Protein AF-A0A098Y3A6-F1 (afdb_monomer_lite)

Secondary structure (DSSP, 8-state):
-HHHHHHHHHHHHHHHHHHHHHHT-TTSPPPHHHHHHHHHHHHH-HHHHHHHHHHHHHHHHHHHHHHHH---HHHHHHHHHHHHHHHHHHT-

InterPro domains:
  IPR027383 Putative zinc-finger [PF13490] (15-49)
  IPR041916 Anti-sigma factor, zinc-finger domain superfamily [G3DSA:1.10.10.1320] (28-91)

Sequence (92 aa):
MITGLRRMLSCHFTAKRLQRYLDADPSAPLDPGEIRRLEAHLTECDRCASAAEDFRSMRWAMLRLSQLVGPDPAAVARLHRTVDQLLEEDHR

Organism: NCBI:txid1522368

Structure (mmCIF, N/CA/C/O backbone):
data_AF-A0A098Y3A6-F1
#
_entry.id   AF-A0A098Y3A6-F1
#
loop_
_atom_site.group_PDB
_atom_site.id
_atom_site.type_symbol
_atom_site.label_atom_id
_atom_site.label_alt_id
_atom_site.label_comp_id
_atom_site.label_asym_id
_atom_site.label_entity_id
_atom_site.label_seq_id
_atom_site.pdbx_PDB_ins_code
_atom_site.Cartn_x
_atom_site.Cartn_y
_atom_site.Cartn_z
_atom_site.occupancy
_atom_site.B_iso_or_equiv
_atom_site.auth_seq_id
_atom_site.auth_comp_id
_atom_site.auth_asym_id
_atom_site.auth_atom_id
_atom_site.pdbx_PDB_model_num
ATOM 1 N N . MET A 1 1 ? 17.116 2.594 -30.764 1.00 52.78 1 MET A N 1
ATOM 2 C CA . MET A 1 1 ? 16.215 3.572 -30.098 1.00 52.78 1 MET A CA 1
ATOM 3 C C . MET A 1 1 ? 14.920 2.961 -29.547 1.00 52.78 1 MET A C 1
ATOM 5 O O . MET A 1 1 ? 14.422 3.460 -28.547 1.00 52.78 1 MET A 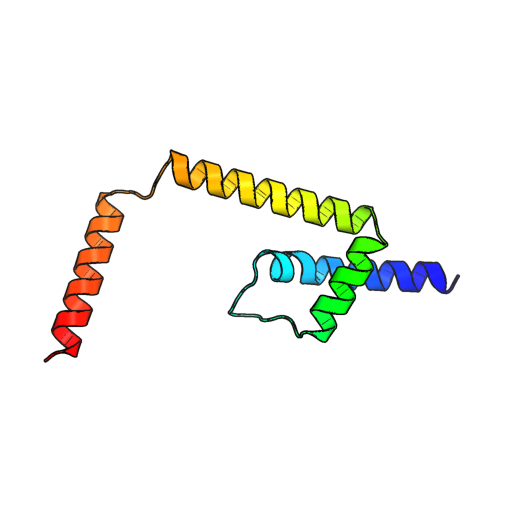O 1
ATOM 9 N N . ILE A 1 2 ? 14.396 1.868 -30.122 1.00 61.31 2 ILE A N 1
ATOM 10 C CA . ILE A 1 2 ? 13.132 1.218 -29.700 1.00 61.31 2 ILE A CA 1
ATOM 11 C C . ILE A 1 2 ? 13.158 0.736 -28.232 1.00 61.31 2 ILE A C 1
ATOM 13 O O . ILE A 1 2 ? 12.164 0.852 -27.517 1.00 61.31 2 ILE A O 1
ATOM 17 N N . THR A 1 3 ? 14.308 0.262 -27.745 1.00 70.56 3 THR A N 1
ATOM 18 C CA . THR A 1 3 ? 14.462 -0.276 -26.381 1.00 70.56 3 THR A CA 1
ATOM 19 C C . THR A 1 3 ? 14.267 0.779 -25.286 1.00 70.56 3 THR A C 1
ATOM 21 O O . THR A 1 3 ? 13.647 0.497 -24.264 1.00 70.56 3 THR A O 1
ATOM 24 N N . GLY A 1 4 ? 14.738 2.013 -25.507 1.00 75.94 4 GLY A N 1
ATOM 25 C CA . GLY A 1 4 ? 14.628 3.101 -24.526 1.00 75.94 4 GLY A CA 1
ATOM 26 C C . GLY A 1 4 ? 13.190 3.586 -24.343 1.00 75.94 4 GLY A C 1
ATOM 27 O O . GLY A 1 4 ? 12.719 3.718 -23.215 1.00 75.94 4 GLY A O 1
ATOM 28 N N . LEU A 1 5 ? 12.461 3.759 -25.451 1.00 79.88 5 LEU A N 1
ATOM 29 C CA . LEU A 1 5 ? 11.053 4.163 -25.428 1.00 79.88 5 LEU A CA 1
ATOM 30 C C . LEU A 1 5 ? 10.177 3.097 -24.750 1.00 79.88 5 LEU A C 1
ATOM 32 O O . LEU A 1 5 ? 9.334 3.416 -23.913 1.00 79.88 5 LEU A O 1
ATOM 36 N N . ARG A 1 6 ? 10.427 1.813 -25.050 1.00 83.69 6 ARG A N 1
ATOM 37 C CA . ARG A 1 6 ? 9.729 0.690 -24.409 1.00 83.69 6 ARG A CA 1
ATOM 38 C C . ARG A 1 6 ? 9.965 0.665 -22.896 1.00 83.69 6 ARG A C 1
ATOM 40 O O . ARG A 1 6 ? 9.008 0.449 -22.155 1.00 83.69 6 ARG A O 1
ATOM 47 N N . ARG A 1 7 ? 11.196 0.943 -22.445 1.00 86.06 7 ARG A N 1
ATOM 48 C CA . ARG A 1 7 ? 11.538 1.030 -21.016 1.00 86.06 7 ARG A CA 1
ATOM 49 C C . ARG A 1 7 ? 10.834 2.197 -20.322 1.00 86.06 7 ARG A C 1
ATOM 51 O O . ARG A 1 7 ? 10.311 2.029 -19.229 1.00 86.06 7 ARG A O 1
ATOM 58 N N . MET A 1 8 ? 10.760 3.367 -20.958 1.00 90.44 8 MET A N 1
ATOM 59 C CA . MET A 1 8 ? 10.030 4.513 -20.399 1.00 90.44 8 MET A CA 1
ATOM 60 C C . MET A 1 8 ? 8.533 4.218 -20.244 1.00 90.44 8 MET A C 1
ATOM 62 O O . MET A 1 8 ? 7.953 4.528 -19.204 1.00 90.44 8 MET A O 1
ATOM 66 N N . LEU A 1 9 ? 7.919 3.568 -21.237 1.00 91.19 9 LEU A N 1
ATOM 67 C CA . LEU A 1 9 ? 6.510 3.174 -21.173 1.00 91.19 9 LEU A CA 1
ATOM 68 C C . LEU A 1 9 ? 6.248 2.122 -20.089 1.00 91.19 9 LEU A C 1
ATOM 70 O O . LEU A 1 9 ? 5.231 2.210 -19.402 1.00 91.19 9 LEU A O 1
ATOM 74 N N . SER A 1 10 ? 7.145 1.147 -19.902 1.00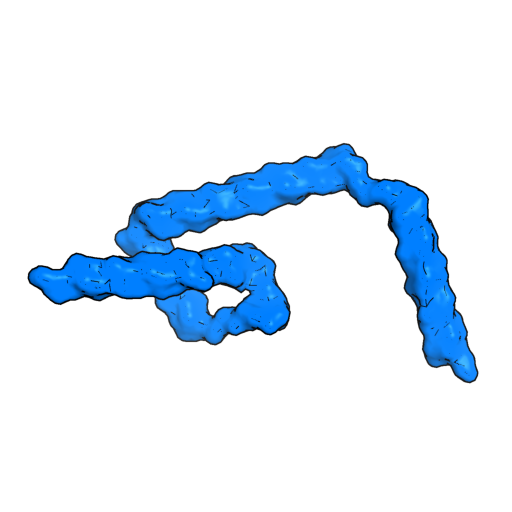 90.62 10 SER A N 1
ATOM 75 C CA . SER A 1 10 ? 7.018 0.175 -18.807 1.00 90.62 10 SER A CA 1
ATOM 76 C C . SER A 1 10 ? 7.203 0.831 -17.440 1.00 90.62 10 SER A C 1
ATOM 78 O O . SER A 1 10 ? 6.390 0.586 -16.555 1.00 90.62 10 SER A O 1
ATOM 80 N N . CYS A 1 11 ? 8.177 1.736 -17.288 1.00 93.94 11 CYS A N 1
ATOM 81 C CA . CYS A 1 11 ? 8.354 2.503 -16.054 1.00 93.94 11 CYS A CA 1
ATOM 82 C C . CYS A 1 11 ? 7.113 3.343 -15.734 1.00 93.94 11 CYS A C 1
ATOM 84 O O . CYS A 1 11 ? 6.653 3.349 -14.597 1.00 93.94 11 CYS A O 1
ATOM 86 N N . HIS A 1 12 ? 6.538 4.025 -16.730 1.00 94.00 12 HIS A N 1
ATOM 87 C CA . HIS A 1 12 ? 5.319 4.811 -16.546 1.00 94.00 12 HIS A CA 1
ATOM 88 C C . HIS A 1 12 ? 4.118 3.930 -16.170 1.00 94.00 12 HIS A C 1
ATOM 90 O O . HIS A 1 12 ? 3.369 4.259 -15.249 1.00 94.00 12 HIS A O 1
ATOM 96 N N . PHE A 1 13 ? 3.955 2.787 -16.846 1.00 93.31 13 PHE A N 1
ATOM 97 C CA . PHE A 1 13 ? 2.926 1.801 -16.518 1.00 93.31 13 PHE A CA 1
ATOM 98 C C . PHE A 1 13 ? 3.041 1.326 -15.064 1.00 93.31 13 PHE A C 1
ATOM 100 O O . PHE A 1 13 ? 2.039 1.347 -14.346 1.00 93.31 13 PHE A O 1
ATOM 107 N N . THR A 1 14 ? 4.248 0.937 -14.638 1.00 93.25 14 THR A N 1
ATOM 108 C CA . THR A 1 14 ? 4.521 0.462 -13.279 1.00 93.25 14 THR A CA 1
ATOM 109 C C . THR A 1 14 ? 4.308 1.571 -12.260 1.00 93.25 14 THR A C 1
ATOM 111 O O 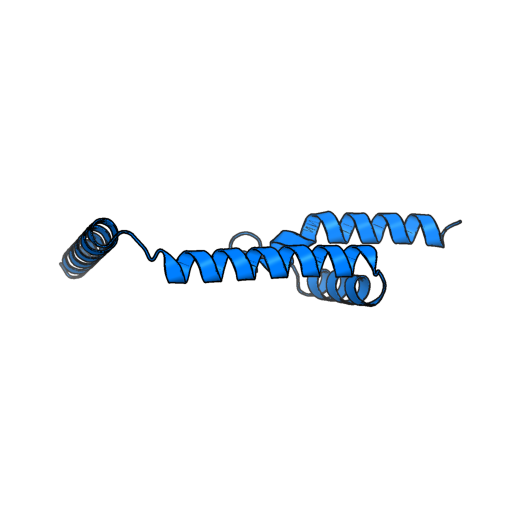. THR A 1 14 ? 3.565 1.362 -11.310 1.00 93.25 14 THR A O 1
ATOM 114 N N . ALA A 1 15 ? 4.851 2.771 -12.479 1.00 91.50 15 ALA A N 1
ATOM 115 C CA . ALA A 1 15 ? 4.702 3.897 -11.557 1.00 91.50 15 ALA A CA 1
ATOM 116 C C . ALA A 1 15 ? 3.229 4.235 -11.275 1.00 91.50 15 ALA A C 1
ATOM 118 O O . ALA A 1 15 ? 2.855 4.440 -10.126 1.00 91.50 15 ALA A O 1
ATOM 119 N N . LYS A 1 16 ? 2.367 4.210 -12.301 1.00 92.62 16 LYS A N 1
ATOM 120 C CA . LYS A 1 16 ? 0.931 4.495 -12.150 1.00 92.62 16 LYS A CA 1
ATOM 121 C C . LYS A 1 16 ? 0.170 3.431 -11.342 1.00 92.62 16 LYS A C 1
ATOM 123 O O . LYS A 1 16 ? -0.930 3.698 -10.871 1.00 92.62 16 LYS A O 1
ATOM 128 N N . ARG A 1 17 ? 0.711 2.216 -11.223 1.00 93.31 17 ARG A N 1
ATOM 129 C CA . ARG A 1 17 ? 0.037 1.056 -10.607 1.00 93.31 17 ARG A CA 1
ATOM 130 C C . ARG A 1 17 ? 0.709 0.550 -9.339 1.00 93.31 17 ARG A C 1
ATOM 132 O O . ARG A 1 17 ? 0.105 -0.253 -8.639 1.00 93.31 17 ARG A O 1
ATOM 139 N N . LEU A 1 18 ? 1.922 1.011 -9.050 1.00 92.06 18 LEU A N 1
ATOM 140 C CA . LEU A 1 18 ? 2.764 0.477 -7.988 1.00 92.06 18 LEU A CA 1
ATOM 141 C C . LEU A 1 18 ? 2.102 0.588 -6.615 1.00 92.06 18 LEU A C 1
ATOM 143 O O . LEU A 1 18 ? 2.066 -0.393 -5.888 1.00 92.06 18 LEU A O 1
ATOM 147 N N . GLN A 1 19 ? 1.526 1.742 -6.287 1.00 89.12 19 GLN A N 1
ATOM 148 C CA . GLN A 1 19 ? 0.883 1.933 -4.988 1.00 89.12 19 GLN A CA 1
ATOM 149 C C . GLN A 1 19 ? -0.344 1.029 -4.821 1.00 89.12 19 GLN A C 1
ATOM 151 O O . GLN A 1 19 ? -0.429 0.281 -3.859 1.00 89.12 19 GLN A O 1
ATOM 156 N N . ARG A 1 20 ? -1.218 0.976 -5.831 1.00 90.44 20 ARG A N 1
ATOM 157 C CA . ARG A 1 20 ? -2.373 0.064 -5.859 1.00 90.44 20 ARG A CA 1
ATOM 158 C C . ARG A 1 20 ? -1.977 -1.409 -5.729 1.00 90.44 20 ARG A C 1
ATOM 160 O O . ARG A 1 20 ? -2.659 -2.175 -5.060 1.00 90.44 20 ARG A O 1
ATOM 167 N N . TYR A 1 21 ? -0.872 -1.795 -6.366 1.00 91.44 21 TYR A N 1
ATOM 168 C CA . TYR A 1 21 ? -0.295 -3.131 -6.238 1.00 91.44 21 TYR A CA 1
ATOM 169 C C . TYR A 1 21 ? 0.183 -3.421 -4.812 1.00 91.44 21 TYR A C 1
ATOM 171 O O . TYR A 1 21 ? -0.086 -4.495 -4.287 1.00 91.44 21 TYR A O 1
ATOM 179 N N . LEU A 1 22 ? 0.870 -2.468 -4.180 1.00 90.94 22 LEU A N 1
ATOM 180 C CA . LEU A 1 22 ? 1.415 -2.632 -2.831 1.00 90.94 22 LEU A CA 1
ATOM 181 C C . LEU A 1 22 ? 0.343 -2.587 -1.736 1.00 90.94 22 LEU A C 1
ATOM 183 O O . LEU A 1 22 ? 0.473 -3.298 -0.740 1.00 90.94 22 LEU A O 1
ATOM 187 N N . ASP A 1 23 ? -0.697 -1.779 -1.925 1.00 87.31 23 ASP A N 1
ATOM 188 C CA . ASP A 1 23 ? -1.787 -1.613 -0.962 1.00 87.31 23 ASP A CA 1
ATOM 189 C C . ASP A 1 23 ? -2.821 -2.747 -1.044 1.00 87.31 23 ASP A C 1
ATOM 191 O O . ASP A 1 23 ? -3.603 -2.922 -0.112 1.00 87.31 23 ASP A O 1
ATOM 195 N N . ALA A 1 24 ? -2.807 -3.534 -2.131 1.00 83.94 24 ALA A N 1
ATOM 196 C CA . ALA A 1 24 ? -3.795 -4.576 -2.423 1.00 83.94 24 ALA A CA 1
ATOM 197 C C . ALA A 1 24 ? -5.243 -4.062 -2.291 1.00 83.94 24 ALA A C 1
ATOM 199 O O . ALA A 1 24 ? -6.100 -4.731 -1.715 1.00 83.94 24 ALA A O 1
ATOM 200 N N . ASP A 1 25 ? -5.496 -2.855 -2.815 1.00 81.62 25 ASP A N 1
ATOM 201 C CA . ASP A 1 25 ? -6.771 -2.149 -2.663 1.00 81.62 25 ASP A CA 1
ATOM 202 C C . ASP A 1 25 ? -7.949 -2.986 -3.208 1.00 81.62 25 ASP A C 1
ATOM 204 O O . ASP A 1 25 ? -8.041 -3.193 -4.427 1.00 81.62 25 ASP A O 1
ATOM 208 N N . PRO A 1 26 ? -8.876 -3.445 -2.342 1.00 81.50 26 PRO A N 1
ATOM 209 C CA . PRO A 1 26 ? -10.019 -4.251 -2.762 1.00 81.50 26 PRO A CA 1
ATOM 210 C C . PRO A 1 26 ? -11.014 -3.463 -3.628 1.00 81.50 26 PRO A C 1
ATOM 212 O O . PRO A 1 26 ? -11.789 -4.066 -4.367 1.00 81.50 26 PRO A O 1
ATOM 215 N N . SER A 1 27 ? -10.982 -2.128 -3.576 1.00 84.94 27 SER A N 1
ATOM 216 C CA . SER A 1 27 ? -11.865 -1.244 -4.348 1.00 84.94 27 SER A CA 1
ATOM 217 C C . SER A 1 27 ? -11.401 -1.070 -5.796 1.00 84.94 27 SER A C 1
ATOM 219 O O . SER A 1 27 ? -12.167 -0.619 -6.648 1.00 84.94 27 SER A O 1
ATOM 221 N N . ALA A 1 28 ? -10.144 -1.411 -6.090 1.00 82.44 28 ALA A N 1
ATOM 222 C CA . ALA A 1 28 ? -9.545 -1.247 -7.407 1.00 82.44 28 ALA A CA 1
ATOM 223 C C . ALA A 1 28 ? -8.579 -2.404 -7.727 1.00 82.44 28 ALA A C 1
ATOM 225 O O . ALA A 1 28 ? -7.381 -2.167 -7.923 1.00 82.44 28 ALA A O 1
ATOM 226 N N . PRO A 1 29 ? -9.071 -3.652 -7.828 1.00 87.56 29 PRO A N 1
ATOM 227 C CA . PRO A 1 29 ? -8.214 -4.806 -8.052 1.00 87.56 29 PRO A CA 1
ATOM 228 C C . PRO A 1 29 ? -7.422 -4.674 -9.358 1.00 87.56 29 PRO A C 1
ATOM 230 O O . PRO A 1 29 ? -7.893 -4.131 -10.363 1.00 87.56 29 PRO A O 1
ATOM 233 N N . LEU A 1 30 ? -6.186 -5.168 -9.332 1.00 89.06 30 LEU A N 1
ATOM 234 C CA . LEU A 1 30 ? -5.365 -5.328 -10.527 1.00 89.06 30 LEU A CA 1
ATOM 235 C C . LEU A 1 30 ? -5.712 -6.645 -11.212 1.00 89.06 30 LEU A C 1
ATOM 237 O O . LEU A 1 30 ? -5.853 -7.674 -10.551 1.00 89.06 30 LEU A O 1
ATOM 241 N N . ASP A 1 31 ? -5.784 -6.622 -12.540 1.00 91.94 31 ASP A N 1
ATOM 242 C CA . ASP A 1 31 ? -5.912 -7.856 -13.310 1.00 91.94 31 ASP A CA 1
ATOM 243 C C . ASP A 1 31 ? -4.643 -8.726 -13.139 1.00 91.94 31 ASP A C 1
ATOM 245 O O . ASP A 1 31 ? -3.528 -8.186 -13.104 1.00 91.94 31 ASP A O 1
ATOM 249 N N . PRO A 1 32 ? -4.747 -10.068 -13.079 1.00 93.00 32 PRO A N 1
ATOM 250 C CA . PRO A 1 32 ? -3.581 -10.942 -12.941 1.00 93.00 32 PRO A CA 1
ATOM 251 C C . PRO A 1 32 ? -2.499 -10.738 -14.016 1.00 93.00 32 PRO A C 1
ATOM 253 O O . PRO A 1 32 ? -1.314 -10.942 -13.751 1.00 93.00 32 PRO A O 1
ATOM 256 N N . GLY A 1 33 ? -2.870 -10.340 -15.236 1.00 94.12 33 GLY A N 1
ATOM 257 C CA . GLY A 1 33 ? -1.923 -9.982 -16.291 1.00 94.12 33 GLY A CA 1
ATOM 258 C C . GLY A 1 33 ? -1.177 -8.678 -16.011 1.00 94.12 33 GLY A C 1
ATOM 259 O O . GLY A 1 33 ? 0.019 -8.583 -16.298 1.00 94.12 33 GLY A O 1
ATOM 260 N N . GLU A 1 34 ? -1.845 -7.691 -15.408 1.00 92.81 34 GLU A N 1
ATOM 261 C CA . GLU A 1 34 ? -1.203 -6.456 -14.949 1.00 92.81 34 GLU A CA 1
ATOM 262 C C . GLU A 1 34 ? -0.211 -6.731 -13.818 1.00 92.81 34 GLU A C 1
ATOM 264 O O . GLU A 1 34 ? 0.889 -6.176 -13.847 1.00 92.81 34 GLU A O 1
ATOM 269 N N . ILE A 1 35 ? -0.567 -7.617 -12.880 1.00 94.38 35 ILE A N 1
ATOM 270 C CA . ILE A 1 35 ? 0.310 -8.045 -11.780 1.00 94.38 35 ILE A CA 1
ATOM 271 C C . ILE A 1 35 ? 1.583 -8.682 -12.337 1.00 94.38 35 ILE A C 1
ATOM 273 O O . ILE A 1 35 ? 2.672 -8.168 -12.090 1.00 94.38 35 ILE A O 1
ATOM 277 N N . ARG A 1 36 ? 1.459 -9.712 -13.187 1.00 94.81 36 ARG A N 1
ATOM 278 C CA . ARG A 1 36 ? 2.626 -10.388 -13.786 1.00 94.81 36 ARG A CA 1
ATOM 279 C C . ARG A 1 36 ? 3.532 -9.425 -14.548 1.00 94.81 36 ARG A C 1
ATOM 281 O O . ARG A 1 36 ? 4.754 -9.515 -14.473 1.00 94.81 36 ARG A O 1
ATOM 288 N N . ARG A 1 37 ? 2.942 -8.487 -15.299 1.00 94.31 37 ARG A N 1
ATOM 289 C CA . ARG A 1 37 ? 3.703 -7.473 -16.043 1.00 94.31 37 ARG A CA 1
ATOM 290 C C . ARG A 1 37 ? 4.461 -6.533 -15.108 1.00 94.31 37 ARG A C 1
ATOM 292 O O . ARG A 1 37 ? 5.576 -6.127 -15.430 1.00 94.31 37 ARG A O 1
ATOM 299 N N . LEU A 1 38 ? 3.842 -6.152 -13.995 1.00 94.75 38 LEU A N 1
ATOM 300 C CA . LEU A 1 38 ? 4.444 -5.276 -13.001 1.00 94.75 38 LEU A CA 1
ATOM 301 C C . LEU A 1 38 ? 5.592 -5.986 -12.278 1.00 94.75 38 LEU A C 1
ATOM 303 O O . LEU A 1 38 ? 6.680 -5.424 -12.211 1.00 94.75 38 LEU A O 1
ATOM 307 N N . GLU A 1 39 ? 5.381 -7.224 -11.829 1.00 95.19 39 GLU A N 1
ATOM 308 C CA . GLU A 1 39 ? 6.405 -8.063 -11.193 1.00 95.19 39 GLU A CA 1
ATOM 309 C C . GLU A 1 39 ? 7.616 -8.271 -12.103 1.00 95.19 39 GLU A C 1
ATOM 311 O O . GLU A 1 39 ? 8.737 -7.984 -11.689 1.00 95.19 39 GLU A O 1
ATOM 316 N N . ALA A 1 40 ? 7.393 -8.652 -13.366 1.00 94.94 40 ALA A N 1
ATOM 317 C CA . ALA A 1 40 ? 8.470 -8.801 -14.343 1.00 94.94 40 ALA A CA 1
ATOM 318 C C . ALA A 1 40 ? 9.283 -7.504 -14.501 1.00 94.94 40 ALA A C 1
ATOM 320 O O . ALA A 1 40 ? 10.511 -7.529 -14.523 1.00 94.94 40 ALA A O 1
ATOM 321 N N . HIS A 1 41 ? 8.615 -6.346 -14.548 1.00 95.25 41 HIS A N 1
ATOM 322 C CA . HIS A 1 41 ? 9.317 -5.069 -14.652 1.00 95.25 41 HIS A CA 1
ATOM 323 C C . HIS A 1 41 ? 10.094 -4.701 -13.381 1.00 95.25 41 HIS A C 1
ATOM 325 O O . HIS A 1 41 ? 11.168 -4.109 -13.482 1.00 95.25 41 HIS A O 1
ATOM 331 N N . LEU A 1 42 ? 9.574 -5.035 -12.195 1.00 95.50 42 LEU A N 1
ATOM 332 C CA . LEU A 1 42 ? 10.276 -4.809 -10.930 1.00 95.50 42 LEU A CA 1
ATOM 333 C C . LEU A 1 42 ? 11.557 -5.645 -10.831 1.00 95.50 42 LEU A C 1
ATOM 335 O O . LEU A 1 42 ? 12.525 -5.173 -10.249 1.00 95.50 42 LEU A O 1
ATOM 339 N N . THR A 1 43 ? 11.599 -6.835 -11.436 1.00 95.69 43 THR A N 1
ATOM 340 C CA . THR A 1 43 ? 12.820 -7.655 -11.504 1.00 95.69 43 THR A CA 1
ATOM 341 C C . THR A 1 43 ? 13.887 -7.063 -12.435 1.00 95.69 43 THR A C 1
ATOM 343 O O . THR A 1 43 ? 15.074 -7.288 -12.229 1.00 95.69 43 THR A O 1
ATOM 346 N N . GLU A 1 44 ? 13.491 -6.295 -13.454 1.00 94.19 44 GLU A N 1
ATOM 347 C CA . GLU A 1 44 ? 14.396 -5.787 -14.500 1.00 94.19 44 GLU A CA 1
ATOM 348 C C . GLU A 1 44 ? 14.802 -4.308 -14.330 1.00 94.19 44 GLU A C 1
ATOM 350 O O . GLU A 1 44 ? 15.667 -3.796 -15.055 1.00 94.19 44 GLU A O 1
ATOM 355 N N . CYS A 1 45 ? 14.134 -3.560 -13.449 1.00 95.56 45 CYS A N 1
ATOM 356 C CA . CYS A 1 45 ? 14.314 -2.117 -13.328 1.00 95.56 45 CYS A CA 1
ATOM 357 C C . CYS A 1 45 ? 14.613 -1.677 -11.896 1.00 95.56 45 CYS A C 1
ATOM 359 O O . CYS A 1 45 ? 13.695 -1.419 -11.120 1.00 95.56 45 CYS A O 1
ATOM 361 N N . ASP A 1 46 ? 15.897 -1.436 -11.616 1.00 94.56 46 ASP A N 1
ATOM 362 C CA . ASP A 1 46 ? 16.394 -0.976 -10.309 1.00 94.56 46 ASP A CA 1
ATOM 363 C C . ASP A 1 46 ? 15.667 0.267 -9.787 1.00 94.56 46 ASP A C 1
ATOM 365 O O . ASP A 1 46 ? 15.339 0.360 -8.609 1.00 94.56 46 ASP A O 1
ATOM 369 N N . ARG A 1 47 ? 15.341 1.220 -10.670 1.00 93.81 47 ARG A N 1
ATOM 370 C CA . ARG A 1 47 ? 14.609 2.435 -10.283 1.00 93.81 47 ARG A CA 1
ATOM 371 C C . ARG A 1 47 ? 13.207 2.118 -9.759 1.00 93.81 47 ARG A C 1
ATOM 373 O O . ARG A 1 47 ? 12.768 2.715 -8.781 1.00 93.81 47 ARG A O 1
ATOM 380 N N . CYS A 1 48 ? 12.479 1.234 -10.438 1.00 95.25 48 CYS A N 1
ATOM 381 C CA . CYS A 1 48 ? 11.135 0.853 -10.014 1.00 95.25 48 CYS A CA 1
ATOM 382 C C . CYS A 1 48 ? 11.179 -0.086 -8.801 1.00 95.25 48 CYS A C 1
ATOM 384 O O . CYS A 1 48 ? 10.307 0.021 -7.943 1.00 95.25 48 CYS A O 1
ATOM 386 N N . ALA A 1 49 ? 12.195 -0.949 -8.707 1.00 95.62 49 ALA A N 1
ATOM 387 C CA . ALA A 1 49 ? 12.441 -1.796 -7.543 1.00 95.62 49 ALA A CA 1
ATOM 388 C C . ALA A 1 49 ? 12.712 -0.959 -6.284 1.00 95.62 49 ALA A C 1
ATOM 390 O O . ALA A 1 49 ? 12.017 -1.125 -5.286 1.00 95.62 49 ALA A O 1
ATOM 391 N N . SER A 1 50 ? 13.624 0.013 -6.369 1.00 96.25 50 SER A N 1
ATOM 392 C CA . SER A 1 50 ? 13.936 0.940 -5.275 1.00 96.25 50 SER A CA 1
ATOM 393 C C . SER A 1 50 ? 12.705 1.740 -4.838 1.00 96.25 50 SER A C 1
ATOM 395 O O . SER A 1 50 ? 12.401 1.787 -3.652 1.00 96.25 50 SER A O 1
ATOM 397 N N . ALA A 1 51 ? 11.912 2.265 -5.779 1.00 94.94 51 ALA A N 1
ATOM 398 C CA . ALA A 1 51 ? 10.661 2.941 -5.428 1.00 94.94 51 ALA A CA 1
ATOM 399 C C . ALA A 1 51 ? 9.676 2.011 -4.687 1.00 94.94 51 ALA A C 1
ATOM 401 O O . ALA A 1 51 ? 8.980 2.439 -3.769 1.00 94.94 51 ALA A O 1
ATOM 402 N N . ALA A 1 52 ? 9.605 0.730 -5.066 1.00 95.69 52 ALA A N 1
ATOM 403 C CA . ALA A 1 52 ? 8.766 -0.246 -4.375 1.00 95.69 52 ALA A CA 1
ATOM 404 C C . ALA A 1 52 ? 9.263 -0.528 -2.947 1.00 95.69 52 ALA A C 1
ATOM 406 O O . ALA A 1 52 ? 8.453 -0.705 -2.036 1.00 95.69 52 ALA A O 1
ATOM 407 N N . GLU A 1 53 ? 10.578 -0.572 -2.742 1.00 95.69 53 GLU A N 1
ATOM 408 C CA . GLU A 1 53 ? 11.195 -0.714 -1.421 1.00 95.69 53 GLU A CA 1
ATOM 409 C C . GLU A 1 53 ? 10.922 0.497 -0.527 1.00 95.69 53 GLU A C 1
ATOM 411 O O . GLU A 1 53 ? 10.536 0.305 0.627 1.00 95.69 53 GLU A O 1
ATOM 416 N N . ASP A 1 54 ? 11.003 1.716 -1.064 1.00 95.25 54 ASP A N 1
ATOM 417 C CA . ASP A 1 54 ? 10.675 2.947 -0.334 1.00 95.25 54 ASP A CA 1
ATOM 418 C C . ASP A 1 54 ? 9.228 2.928 0.175 1.00 95.25 54 ASP A C 1
ATOM 420 O O . ASP A 1 54 ? 8.968 3.167 1.358 1.00 95.25 54 ASP A O 1
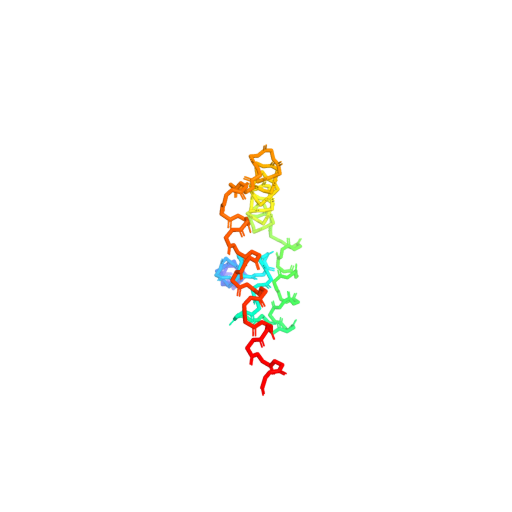ATOM 424 N N . PHE A 1 55 ? 8.272 2.564 -0.688 1.00 94.12 55 PHE A N 1
ATOM 425 C CA . PHE A 1 55 ? 6.869 2.437 -0.289 1.00 94.12 55 PHE A CA 1
ATOM 426 C C . PHE A 1 55 ? 6.656 1.349 0.769 1.00 94.12 55 PHE A C 1
ATOM 428 O O . PHE A 1 55 ? 5.915 1.557 1.732 1.00 94.12 55 PHE A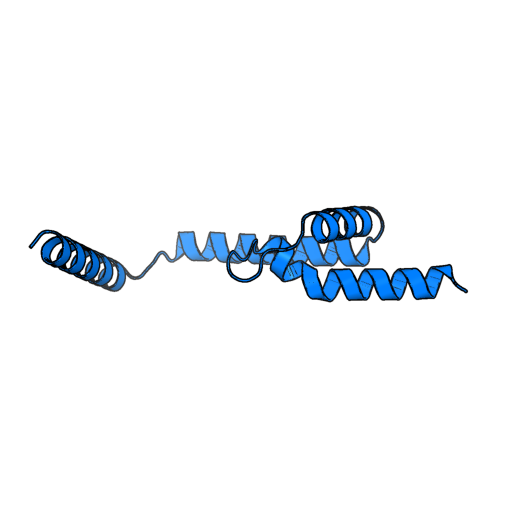 O 1
ATOM 435 N N . ARG A 1 56 ? 7.326 0.196 0.641 1.00 93.94 56 ARG A N 1
ATOM 436 C CA . ARG A 1 56 ? 7.262 -0.865 1.658 1.00 93.94 56 ARG A CA 1
ATOM 437 C C . ARG A 1 56 ? 7.837 -0.391 2.989 1.00 93.94 56 ARG A C 1
ATOM 439 O O . ARG A 1 56 ? 7.224 -0.640 4.023 1.00 93.94 56 ARG A O 1
ATOM 446 N N . SER A 1 57 ? 8.975 0.297 2.970 1.00 95.06 57 SER A N 1
ATOM 447 C CA . SER A 1 57 ? 9.613 0.867 4.159 1.00 95.06 57 SER A CA 1
ATOM 448 C C . SER A 1 57 ? 8.683 1.858 4.861 1.00 95.06 57 SER A C 1
ATOM 450 O O . SER A 1 57 ? 8.446 1.741 6.066 1.00 95.06 57 SER A O 1
ATOM 452 N N . MET A 1 58 ? 8.050 2.753 4.094 1.00 94.12 58 MET A N 1
ATOM 453 C CA . MET A 1 58 ? 7.049 3.690 4.606 1.00 94.12 58 MET A CA 1
ATOM 454 C C . MET A 1 58 ? 5.870 2.959 5.258 1.00 94.12 58 MET A C 1
ATOM 456 O O . MET A 1 58 ? 5.514 3.253 6.400 1.00 94.12 58 MET A O 1
ATOM 460 N N . ARG A 1 59 ? 5.303 1.951 4.582 1.00 92.19 59 ARG A N 1
ATOM 461 C CA . ARG A 1 59 ? 4.215 1.123 5.125 1.00 92.19 59 ARG A CA 1
ATOM 462 C C . ARG A 1 59 ? 4.608 0.474 6.452 1.00 92.19 59 ARG A C 1
ATOM 464 O O . ARG A 1 59 ? 3.833 0.514 7.404 1.00 92.19 59 ARG A O 1
ATOM 471 N N . TRP A 1 60 ? 5.810 -0.093 6.546 1.00 93.75 60 TRP A N 1
ATOM 472 C CA . TRP A 1 60 ? 6.310 -0.691 7.788 1.00 93.75 60 TRP A CA 1
ATOM 473 C C . TRP A 1 60 ? 6.486 0.332 8.910 1.00 93.75 60 TRP A C 1
ATOM 475 O O . TRP A 1 60 ? 6.127 0.044 10.054 1.00 93.75 60 TRP A O 1
ATOM 485 N N . ALA A 1 61 ? 6.998 1.523 8.600 1.00 94.81 61 ALA A N 1
ATOM 486 C CA . ALA A 1 61 ? 7.131 2.604 9.570 1.00 94.81 61 ALA A CA 1
ATOM 487 C C . ALA A 1 61 ? 5.762 3.057 10.103 1.00 94.81 61 ALA A C 1
ATOM 489 O O . ALA A 1 61 ? 5.587 3.178 11.317 1.00 94.81 61 ALA A O 1
ATOM 490 N N . MET A 1 62 ? 4.775 3.227 9.218 1.00 92.62 62 MET A N 1
ATOM 491 C CA . MET A 1 62 ? 3.404 3.580 9.598 1.00 92.62 62 MET A CA 1
ATOM 492 C C . MET A 1 62 ? 2.745 2.494 10.453 1.00 92.62 62 MET A C 1
ATOM 494 O O . MET A 1 62 ? 2.148 2.806 11.482 1.00 92.62 62 MET A O 1
ATOM 498 N N . LEU A 1 63 ? 2.892 1.218 10.079 1.00 91.12 63 LEU A N 1
ATOM 499 C CA . LEU A 1 63 ? 2.372 0.099 10.868 1.00 91.12 63 LEU A CA 1
ATOM 500 C C . LEU A 1 63 ? 2.989 0.072 12.267 1.00 91.12 63 LEU A C 1
ATOM 502 O O . LEU A 1 63 ? 2.262 -0.016 13.255 1.00 91.12 63 LEU A O 1
ATOM 506 N N . ARG A 1 64 ? 4.312 0.226 12.370 1.00 93.88 64 ARG A N 1
ATOM 507 C CA . ARG A 1 64 ? 4.999 0.298 13.664 1.00 93.88 64 ARG A CA 1
ATOM 508 C C . ARG A 1 64 ? 4.489 1.463 14.510 1.00 93.88 64 ARG A C 1
ATOM 510 O O . ARG A 1 64 ? 4.217 1.276 15.689 1.00 93.88 64 ARG A O 1
ATOM 517 N N . LEU A 1 65 ? 4.332 2.648 13.919 1.00 93.31 65 LEU A N 1
ATOM 518 C CA . LEU A 1 65 ? 3.800 3.808 14.632 1.00 93.31 65 LEU A CA 1
ATOM 519 C C . LEU A 1 65 ? 2.372 3.552 15.134 1.00 93.31 65 LEU A C 1
ATOM 521 O O . LEU A 1 65 ? 2.075 3.844 16.288 1.00 93.31 65 LEU A O 1
ATOM 525 N N . SER A 1 66 ? 1.513 2.952 14.303 1.00 90.81 66 SER A N 1
ATOM 526 C CA . SER A 1 66 ? 0.137 2.618 14.691 1.00 90.81 66 SER A CA 1
ATOM 527 C C . SER A 1 66 ? 0.069 1.642 15.870 1.00 90.81 66 SER A C 1
ATOM 529 O O . SER A 1 66 ? -0.779 1.801 16.741 1.00 90.81 66 SER A O 1
ATOM 531 N N . GLN A 1 67 ? 0.999 0.686 15.949 1.00 89.31 67 GLN A N 1
ATOM 532 C CA . GLN A 1 67 ? 1.104 -0.250 17.071 1.00 89.31 67 GLN A CA 1
ATOM 533 C C . GLN A 1 67 ? 1.569 0.429 18.363 1.00 89.31 67 GLN A C 1
ATOM 535 O O . GLN A 1 67 ? 1.145 0.030 19.442 1.00 89.31 67 GLN A O 1
ATOM 540 N N . LEU A 1 68 ? 2.439 1.438 18.260 1.00 92.62 68 LEU A N 1
ATOM 541 C CA . LEU A 1 68 ? 2.951 2.175 19.418 1.00 92.62 68 LEU A CA 1
ATOM 542 C C . LEU A 1 68 ? 1.924 3.151 19.993 1.00 92.62 68 LEU A C 1
ATOM 544 O O . LEU A 1 68 ? 1.816 3.273 21.208 1.00 92.62 68 LEU A O 1
ATOM 548 N N . VAL A 1 69 ? 1.203 3.867 19.128 1.00 92.00 69 VAL A N 1
ATOM 549 C CA . VAL A 1 69 ? 0.206 4.858 19.558 1.00 92.00 69 VAL A CA 1
ATOM 550 C C . VAL A 1 69 ? -1.097 4.169 19.964 1.00 92.00 69 VAL A C 1
ATOM 552 O O . VAL A 1 69 ? -1.725 4.573 20.939 1.00 92.00 69 VAL A O 1
ATOM 555 N N . GLY A 1 70 ? -1.481 3.112 19.244 1.00 87.12 70 GLY A N 1
ATOM 556 C CA . GLY A 1 70 ? -2.783 2.473 19.389 1.00 87.12 70 GLY A CA 1
ATOM 557 C C . GLY A 1 70 ? -3.947 3.399 18.996 1.00 87.12 70 GLY A C 1
ATOM 558 O O . GLY A 1 70 ? -3.777 4.607 18.812 1.00 87.12 70 GLY A O 1
ATOM 559 N N . PRO A 1 71 ? -5.156 2.854 18.809 1.00 89.06 71 PRO A N 1
ATOM 560 C CA . PRO A 1 71 ? -6.354 3.669 18.638 1.00 89.06 71 PRO A CA 1
ATOM 561 C C . PRO A 1 71 ? -6.791 4.302 19.972 1.00 89.06 71 PRO A C 1
ATOM 563 O O . PRO A 1 71 ? -6.578 3.720 21.035 1.00 89.06 71 PRO A O 1
ATOM 566 N N . ASP A 1 72 ? -7.461 5.461 19.918 1.00 90.75 72 ASP A N 1
ATOM 567 C CA . ASP A 1 72 ? -8.094 6.075 21.098 1.00 90.75 72 ASP A CA 1
ATOM 568 C C . ASP A 1 72 ? -9.086 5.083 21.744 1.00 90.75 72 ASP A C 1
ATOM 570 O O . ASP A 1 72 ? -10.086 4.724 21.104 1.00 90.75 72 ASP A O 1
ATOM 574 N N . PRO A 1 73 ? -8.872 4.661 23.006 1.00 93.00 73 PRO A N 1
ATOM 575 C CA . PRO A 1 73 ? -9.746 3.702 23.675 1.00 93.00 73 PRO A CA 1
ATOM 576 C C . PRO A 1 73 ? -11.210 4.151 23.730 1.00 93.00 73 PRO A C 1
ATOM 578 O O . PRO A 1 73 ? -12.118 3.326 23.613 1.00 93.00 73 PRO A O 1
ATOM 581 N N . ALA A 1 74 ? -11.469 5.457 23.863 1.00 95.62 74 ALA A N 1
ATOM 582 C CA . ALA A 1 74 ? -12.831 5.977 23.900 1.00 95.62 74 ALA A CA 1
ATOM 583 C C . ALA A 1 74 ? -13.521 5.855 22.532 1.00 95.62 74 ALA A C 1
ATOM 585 O O . ALA A 1 74 ? -14.716 5.555 22.469 1.00 95.62 74 ALA A O 1
ATOM 586 N N . ALA A 1 75 ? -12.783 6.065 21.438 1.00 94.88 75 ALA A N 1
ATOM 587 C CA . ALA A 1 75 ? -13.272 5.834 20.083 1.00 94.88 75 ALA A CA 1
ATOM 588 C C . ALA A 1 75 ? -13.573 4.353 19.826 1.00 94.88 75 ALA A C 1
ATOM 590 O O . ALA A 1 75 ? -14.645 4.040 19.309 1.00 94.88 75 ALA A O 1
ATOM 591 N N . VAL A 1 76 ? -12.693 3.447 20.261 1.00 95.56 76 VAL A N 1
ATOM 592 C CA . VAL A 1 76 ? -12.912 1.994 20.156 1.00 95.56 76 VAL A CA 1
ATOM 593 C C . VAL A 1 76 ? -14.164 1.573 20.925 1.00 95.56 76 VAL A C 1
ATOM 595 O O . VAL A 1 76 ? -15.018 0.874 20.387 1.00 95.56 76 VAL A O 1
ATOM 598 N N . ALA A 1 77 ? -14.346 2.073 22.149 1.00 96.69 77 ALA A N 1
ATOM 599 C CA . ALA A 1 77 ? -15.541 1.786 22.939 1.00 96.69 77 ALA A CA 1
ATOM 600 C C . ALA A 1 77 ? -16.835 2.295 22.275 1.00 96.69 77 ALA A C 1
ATOM 602 O O . ALA A 1 77 ? -17.874 1.643 22.373 1.00 96.69 77 ALA A O 1
ATOM 603 N N . ARG A 1 78 ? -16.797 3.453 21.595 1.00 97.00 78 ARG A N 1
ATOM 604 C CA . ARG A 1 78 ? -17.941 3.951 20.805 1.00 97.00 78 ARG A CA 1
ATOM 605 C C . ARG A 1 78 ? -18.250 3.044 19.615 1.00 97.00 78 ARG A C 1
ATOM 607 O O . ARG A 1 78 ? -19.423 2.786 19.354 1.00 97.00 78 ARG A O 1
ATOM 614 N N . LEU A 1 79 ? -17.218 2.561 18.924 1.00 97.00 79 LEU A N 1
ATOM 615 C CA . LEU A 1 79 ? -17.375 1.652 17.792 1.00 97.00 79 LEU A CA 1
ATOM 616 C C . LEU A 1 79 ? -18.046 0.343 18.220 1.00 97.00 79 LEU A C 1
ATOM 618 O O . LEU A 1 79 ? -19.030 -0.042 17.600 1.00 97.00 79 LEU A O 1
ATOM 622 N N . HIS A 1 80 ? -17.581 -0.279 19.310 1.00 97.06 80 HIS A N 1
ATOM 623 C CA . HIS A 1 80 ? -18.194 -1.502 19.842 1.00 97.06 80 HIS A CA 1
ATOM 624 C C . HIS A 1 80 ? -19.682 -1.320 20.129 1.00 97.06 80 HIS A C 1
ATOM 626 O O . HIS A 1 80 ? -20.489 -2.055 19.578 1.00 97.06 80 HIS A O 1
ATOM 632 N N . ARG A 1 81 ? -20.059 -0.262 20.862 1.00 97.12 81 ARG A N 1
ATOM 633 C CA . ARG A 1 81 ? -21.477 0.015 21.146 1.00 97.12 81 ARG A CA 1
ATOM 634 C C . ARG A 1 81 ? -22.327 0.185 19.889 1.00 97.12 81 ARG A C 1
ATOM 636 O O . ARG A 1 81 ? -23.480 -0.218 19.878 1.00 97.12 81 ARG A O 1
ATOM 643 N N . THR A 1 82 ? -21.770 0.807 18.851 1.00 97.31 82 THR A N 1
ATOM 644 C CA . THR A 1 82 ? -22.488 1.003 17.582 1.00 97.31 82 THR A CA 1
ATOM 645 C C . THR A 1 82 ? -22.724 -0.333 16.881 1.00 97.31 82 THR A C 1
ATOM 647 O O . THR A 1 82 ? -23.811 -0.572 16.370 1.00 97.31 82 THR A O 1
ATOM 650 N N . VAL A 1 83 ? -21.720 -1.215 16.870 1.00 97.00 83 VAL A N 1
ATOM 651 C CA . VAL A 1 83 ? -21.849 -2.564 16.302 1.00 97.00 83 VAL A CA 1
ATOM 652 C C . VAL A 1 83 ? -22.850 -3.398 17.098 1.00 97.00 83 VAL A C 1
ATOM 654 O O . VAL A 1 83 ? -23.703 -4.034 16.489 1.00 97.00 83 VAL A O 1
ATOM 657 N N . ASP A 1 84 ? -22.788 -3.353 18.429 1.00 96.62 84 ASP A N 1
ATOM 658 C CA . ASP A 1 84 ? -23.721 -4.075 19.300 1.00 96.62 84 ASP A CA 1
ATOM 659 C C . ASP A 1 84 ? -25.170 -3.646 19.023 1.00 96.62 84 ASP A C 1
ATOM 661 O O . ASP A 1 84 ? -26.036 -4.494 18.826 1.00 96.62 84 ASP A O 1
ATOM 665 N N . GLN A 1 85 ? -25.416 -2.338 18.887 1.00 95.12 85 GLN A N 1
ATOM 666 C CA . GLN A 1 85 ? -26.738 -1.812 18.542 1.00 95.12 85 GLN A CA 1
ATOM 667 C C . GLN A 1 85 ? -27.226 -2.305 17.170 1.00 95.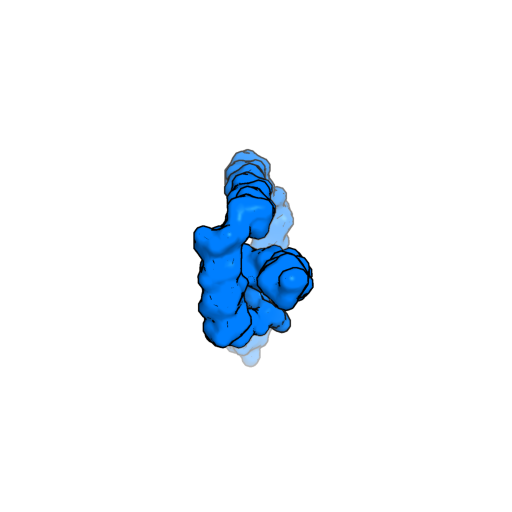12 85 GLN A C 1
ATOM 669 O O . GLN A 1 85 ? -28.373 -2.724 17.044 1.00 95.12 85 GLN A O 1
ATOM 674 N N . LEU A 1 86 ? -26.369 -2.281 16.143 1.00 96.25 86 LEU A N 1
ATOM 675 C CA . LEU A 1 86 ? -26.736 -2.758 14.804 1.00 96.25 86 LEU A CA 1
ATOM 676 C C . LEU A 1 86 ? -27.086 -4.249 14.805 1.00 96.25 86 LEU A C 1
ATOM 678 O O . LEU A 1 86 ? -28.015 -4.664 14.118 1.00 96.25 86 LEU A O 1
ATOM 682 N N . LEU A 1 87 ? -26.355 -5.053 15.580 1.00 95.06 87 LEU A N 1
ATOM 683 C CA . LEU A 1 87 ? -26.652 -6.473 15.726 1.00 95.06 87 LEU A CA 1
ATOM 684 C C . LEU A 1 87 ? -27.983 -6.676 16.456 1.00 95.06 87 LEU A C 1
ATOM 686 O O . LEU A 1 87 ? -28.800 -7.460 15.995 1.00 95.06 87 LEU A O 1
ATOM 690 N N . GLU A 1 88 ? -28.244 -5.962 17.550 1.00 92.62 88 GLU A N 1
ATOM 691 C CA . GLU A 1 88 ? -29.526 -6.049 18.265 1.00 92.62 88 GLU A CA 1
ATOM 692 C C . GLU A 1 88 ? -30.730 -5.660 17.389 1.00 92.62 88 GLU A C 1
ATOM 694 O O . GLU A 1 88 ? -31.802 -6.253 17.520 1.00 92.62 88 GLU A O 1
ATOM 699 N N . GLU A 1 89 ? -30.556 -4.688 16.490 1.00 86.75 89 GLU A N 1
ATOM 700 C CA . GLU A 1 89 ? -31.581 -4.259 15.534 1.00 86.75 89 GLU A CA 1
ATOM 701 C C . GLU A 1 89 ? -31.830 -5.294 14.421 1.00 86.75 89 GLU A C 1
ATOM 703 O O . GLU A 1 89 ? -32.985 -5.523 14.078 1.00 86.75 89 GLU A O 1
ATOM 708 N N . ASP A 1 90 ? -30.793 -5.959 13.896 1.00 80.94 90 ASP A N 1
ATOM 709 C CA . ASP A 1 90 ? -30.919 -6.986 12.839 1.00 80.94 90 ASP A CA 1
ATOM 710 C C . ASP A 1 90 ? -31.586 -8.288 13.331 1.00 80.94 90 ASP A C 1
ATOM 712 O O . ASP A 1 90 ? -32.193 -9.025 12.558 1.00 80.94 90 ASP A O 1
ATOM 716 N N . HIS A 1 91 ? -31.510 -8.573 14.636 1.00 73.75 91 HIS A N 1
ATOM 717 C CA . HIS A 1 91 ? -32.124 -9.760 15.249 1.00 73.75 91 HIS A CA 1
ATOM 718 C C . HIS A 1 91 ? -33.597 -9.555 15.670 1.00 73.75 91 HIS A C 1
ATOM 720 O O . HIS A 1 91 ? -34.186 -10.468 16.261 1.00 73.75 91 HIS A O 1
ATOM 726 N N . ARG A 1 92 ? -34.187 -8.379 15.418 1.00 61.75 92 ARG A N 1
ATOM 727 C CA . ARG A 1 92 ? -35.561 -8.004 15.797 1.00 61.75 92 ARG A CA 1
ATOM 728 C C . ARG A 1 92 ? -36.542 -8.071 14.632 1.00 61.75 92 ARG A C 1
ATOM 730 O O . ARG A 1 92 ? -37.683 -8.517 14.896 1.00 61.75 92 ARG A O 1
#

Foldseek 3Di:
DVVVVVLVVLLVLLVVCLVCLLVVDPVDHDDPVSVVSNVVNLVVDPVSVVVSVVVVVVVVVVVVVCVVVDDDPVVVVVVVVVVVVVVVVVVD

pLDDT: mean 90.63, std 7.9, range [52.78, 97.31]

Radius of gyration: 20.53 Å; chains: 1; bounding box: 52×17×54 Å